Protein 3POA (pdb70)

Foldseek 3Di:
DWKKKAWPPPPRDIGTDDAAKAFEFCAPPGSHHDVQPQTHNRAKIWHDHPPWTKIAGPPGPVAKDWVRHGDGIDTDDQQIWIDTRNIIIGMHDDDD/DDDDDD

Sequence (102 aa):
TSVTLQLDDGSGRTYQLREGSNIIGRGQDAQFRLPDTGVSRRHLEIRWDGQVALLADLNSTNGTTVNNAPVQEWQLADGDVIRLGHSEIIVRMHPLTAPEKI

Secondary structure (DSSP, 8-state):
-EEEEEETTTT--EEEPPSEEEEEESSTT-SEE---TTS-SS-EEEEE-SS-EEEEE-S-SS-EEETTEEESEEE--TT-EEEETTEEEEEEEE--/------

InterPro domains:
  IPR000253 Forkhead-associated (FHA) domain [PF00498] (456-518)
  IPR000253 Forkhead-associated (FHA) domain [PS50006] (455-504)
  IPR000253 Forkhead-associated (FHA) domain [SM00240] (454-504)
  IPR008984 SMAD/FHA domain superfamily [SSF49879] (398-525)
  IPR022128 FhaA, N-terminal domain [PF12401] (9-121)
  IPR042287 FhaA, N-terminal domain superfamily [G3DSA:3.30.2320.60] (1-132)
  IPR050923 Cellular Process Regulator and RNA Processing Protein [PTHR23308] (434-521)

Solvent-accessible surface area: 5788 Å² total

Nearest PDB structures (foldseek):
  3poa-assembly1_A  TM=1.011E+00  e=3.220E-18  Mycobacterium tuberculosis
  3oun-assembly1_A  TM=1.007E+00  e=1.038E-15  Mycobacterium tuberculosis H37Rv
  2lc1-assembly1_A  TM=9.088E-01  e=1.151E-14  Mycobacterium tuberculosis H37Rv
  6i2p-assembly1_D  TM=9.452E-01  e=1.196E-09  Mycobacterium tuberculosis H37Rv
  8p5x-assembly1_G  TM=9.333E-01  e=6.621E-09  Corynebacterium glutamicum ATCC 13032

Radius of gyration: 12.41 Å; Cα contacts (8 Å, |Δi|>4): 262; chains: 2; bounding box: 26×29×32 Å

GO terms:
  GO:0005515 protein binding (F, IPI)

Structure (mmCIF, N/CA/C/O backbone):
data_3POA
#
_entry.id   3POA
#
_cell.length_a   57.016
_cell.length_b   74.425
_cell.length_c   63.016
_cell.angle_alpha   90.00
_cell.angle_beta   90.00
_cell.angle_gamma   90.00
#
_symmetry.space_group_name_H-M   'C 2 2 21'
#
loop_
_entity.id
_entity.type
_entity.pdbx_description
1 polymer 'Putative uncharacterized protein TB39.8'
2 polymer 'synthetic phosphopeptide'
3 non-polymer 'ZINC ION'
4 water water
#
loop_
_atom_site.group_PDB
_atom_site.id
_atom_site.type_symbol
_atom_site.label_atom_id
_atom_site.label_alt_id
_atom_site.label_comp_id
_atom_site.label_asym_id
_atom_site.label_entity_id
_atom_site.label_seq_id
_atom_site.pdbx_PDB_ins_code
_atom_site.Cartn_x
_atom_site.Cartn_y
_atom_site.Cartn_z
_atom_site.occupancy
_atom_site.B_iso_or_equiv
_atom_site.auth_seq_id
_atom_site.auth_comp_id
_atom_site.auth_asym_id
_atom_site.auth_atom_id
_atom_site.pdbx_PDB_model_num
ATOM 1 N N . THR A 1 4 ? 21.042 33.6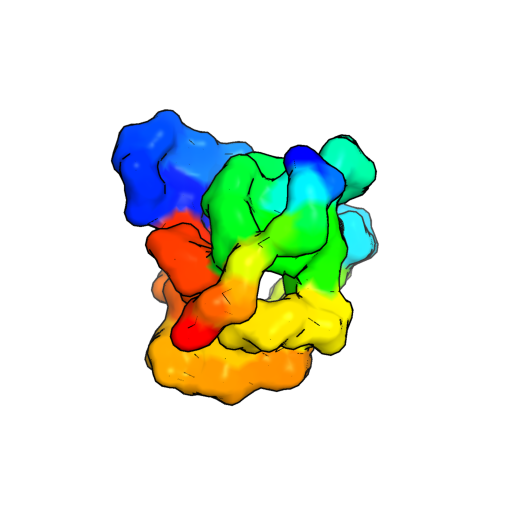79 19.762 1.00 29.06 4 THR A N 1
ATOM 2 C CA . THR A 1 4 ? 20.786 32.220 19.865 1.00 28.48 4 THR A CA 1
ATOM 3 C C . THR A 1 4 ? 19.385 32.020 20.429 1.00 28.12 4 THR A C 1
ATOM 4 O O . THR A 1 4 ? 18.970 32.731 21.346 1.00 28.41 4 THR A O 1
ATOM 8 N N . SER A 1 5 ? 18.642 31.067 19.884 1.00 27.39 5 SER A N 1
ATOM 9 C CA . SER A 1 5 ? 17.393 30.706 20.529 1.00 26.64 5 SER A CA 1
ATOM 10 C C . SER A 1 5 ? 17.468 29.295 21.098 1.00 24.86 5 SER A C 1
ATOM 11 O O . SER A 1 5 ? 18.108 28.413 20.511 1.00 24.50 5 SER A O 1
ATOM 14 N N . VAL A 1 6 ? 16.858 29.105 22.269 1.00 22.87 6 VAL A N 1
ATOM 15 C CA . VAL A 1 6 ? 16.834 27.797 22.922 1.00 20.96 6 VAL A CA 1
ATOM 16 C C . VAL A 1 6 ? 15.395 27.373 23.196 1.00 20.38 6 VAL A C 1
ATOM 17 O O . VAL A 1 6 ? 14.624 28.125 23.799 1.00 19.87 6 VAL A O 1
ATOM 21 N N . THR A 1 7 ? 15.050 26.181 22.714 1.00 18.75 7 THR A N 1
ATOM 22 C CA . THR A 1 7 ? 13.747 25.582 22.930 1.00 19.03 7 THR A CA 1
ATOM 23 C C . THR A 1 7 ? 13.933 24.191 23.552 1.00 17.55 7 THR A C 1
ATOM 24 O O . THR A 1 7 ? 14.840 23.441 23.166 1.00 17.60 7 THR A O 1
ATOM 28 N N . LEU A 1 8 ? 13.107 23.884 24.545 1.00 16.42 8 LEU A N 1
ATOM 29 C CA . LEU A 1 8 ? 13.024 22.555 25.124 1.00 15.88 8 LEU A CA 1
ATOM 30 C C . LEU A 1 8 ? 11.939 21.806 24.374 1.00 16.59 8 LEU A C 1
ATOM 31 O O . LEU A 1 8 ? 10.846 22.325 24.160 1.00 17.18 8 LEU A O 1
ATOM 36 N N . GLN A 1 9 ? 12.252 20.599 23.953 1.00 16.68 9 GLN A N 1
ATOM 37 C CA . GLN A 1 9 ? 11.301 19.797 23.220 1.00 18.39 9 GLN A CA 1
ATOM 38 C C . GLN A 1 9 ? 11.004 18.551 24.026 1.00 18.67 9 GLN A C 1
ATOM 39 O O . GLN A 1 9 ? 11.868 17.692 24.189 1.00 17.66 9 GLN A O 1
ATOM 45 N N . LEU A 1 10 ? 9.777 18.463 24.530 1.00 19.44 10 LEU A N 1
ATOM 46 C CA . LEU A 1 10 ? 9.339 17.297 25.276 1.00 21.16 10 LEU A CA 1
ATOM 47 C C . LEU A 1 10 ? 9.159 16.116 24.325 1.00 23.01 10 LEU A C 1
ATOM 48 O O . LEU A 1 10 ? 8.359 16.170 23.387 1.00 23.49 10 LEU A O 1
ATOM 53 N N . ASP A 1 11 ? 9.909 15.053 24.561 1.00 24.78 11 ASP A N 1
ATOM 54 C CA . ASP A 1 11 ? 9.957 13.955 23.608 1.00 27.67 11 ASP A CA 1
ATOM 55 C C . ASP A 1 11 ? 9.018 12.831 24.038 1.00 29.59 11 ASP A C 1
ATOM 56 O O . ASP A 1 11 ? 9.422 11.669 24.140 1.00 30.71 11 ASP A O 1
ATOM 61 N N . ASP A 1 12 ? 7.761 13.195 24.286 1.00 31.11 12 ASP A N 1
ATOM 62 C CA . ASP A 1 12 ? 6.743 12.259 24.778 1.00 32.95 12 ASP A CA 1
ATOM 63 C C . ASP A 1 12 ? 5.639 12.012 23.751 1.00 34.12 12 ASP A C 1
ATOM 64 O O . ASP A 1 12 ? 4.624 11.388 24.068 1.00 35.65 12 ASP A O 1
ATOM 69 N N . GLY A 1 13 ? 5.823 12.516 22.534 1.00 34.23 13 GLY A N 1
ATOM 70 C CA . GLY A 1 13 ? 4.787 12.435 21.508 1.00 34.94 13 GLY A CA 1
ATOM 71 C C . GLY A 1 13 ? 3.861 13.645 21.426 1.00 34.46 13 GLY A C 1
ATOM 72 O O . GLY A 1 13 ? 3.247 13.879 20.385 1.00 35.98 13 GLY A O 1
ATOM 73 N N . SER A 1 14 ? 3.765 14.412 22.513 1.00 32.81 14 SER A N 1
ATOM 74 C CA . SER A 1 14 ? 2.844 15.556 22.596 1.00 31.91 14 SER A CA 1
ATOM 75 C C . SER A 1 14 ? 3.184 16.728 21.671 1.00 30.69 14 SER A C 1
ATOM 76 O O . SER A 1 14 ? 2.316 17.533 21.353 1.00 31.45 14 SER A O 1
ATOM 79 N N . GLY A 1 15 ? 4.444 16.844 21.264 1.00 28.88 15 GLY A N 1
ATOM 80 C CA . GLY A 1 15 ? 4.881 18.004 20.483 1.00 26.67 15 GLY A CA 1
ATOM 81 C C . GLY A 1 15 ? 4.998 19.277 21.320 1.00 24.79 15 GLY A C 1
ATOM 82 O O . GLY A 1 15 ? 5.236 20.356 20.787 1.00 24.66 15 GLY A O 1
ATOM 83 N N . ARG A 1 16 ? 4.841 19.153 22.633 1.00 23.03 16 ARG A N 1
ATOM 84 C CA . ARG A 1 16 ? 4.973 20.297 23.539 1.00 21.72 16 ARG A CA 1
ATOM 85 C C . ARG A 1 16 ? 6.398 20.804 23.528 1.00 20.45 16 ARG A C 1
ATOM 86 O O . ARG A 1 16 ? 7.347 20.019 23.558 1.00 19.43 16 ARG A O 1
ATOM 94 N N . THR A 1 17 ? 6.533 22.122 23.464 1.00 20.31 17 THR A N 1
ATOM 95 C CA . THR A 1 17 ? 7.824 22.783 23.472 1.00 19.84 17 THR A CA 1
ATOM 96 C C . THR A 1 17 ? 7.769 23.976 24.415 1.00 19.60 17 THR A C 1
ATOM 97 O O . THR A 1 17 ? 6.679 24.491 24.728 1.00 19.46 17 THR A O 1
ATOM 101 N N . TYR A 1 18 ? 8.942 24.421 24.851 1.00 17.96 18 TYR A N 1
ATOM 102 C CA . TYR A 1 18 ? 9.060 25.616 25.673 1.00 18.15 18 TYR A CA 1
ATOM 103 C C . TYR A 1 18 ? 10.302 26.389 25.238 1.00 18.17 18 TYR A C 1
ATOM 104 O O . TYR A 1 18 ? 11.392 25.828 25.212 1.00 17.25 18 TYR A O 1
ATOM 113 N N . GLN A 1 19 ? 10.135 27.657 24.874 1.00 18.84 19 GLN A N 1
ATOM 114 C CA . GLN A 1 19 ? 11.290 28.498 24.551 1.00 20.13 19 GLN A CA 1
ATOM 115 C C . GLN A 1 19 ? 11.810 29.165 25.816 1.00 19.68 19 GLN A C 1
ATOM 116 O O . GLN A 1 19 ? 11.038 29.778 26.554 1.00 19.75 19 GLN A O 1
ATOM 122 N N . LEU A 1 20 ? 13.112 29.050 26.058 1.00 19.09 20 LEU A N 1
ATOM 123 C CA . LEU A 1 20 ? 13.725 29.633 27.259 1.00 19.44 20 LEU A CA 1
ATOM 124 C C . LEU A 1 20 ? 13.670 31.154 27.245 1.00 20.20 20 LEU A C 1
ATOM 125 O O . LEU A 1 20 ? 13.878 31.776 26.205 1.00 20.15 20 LEU A O 1
ATOM 130 N N . ARG A 1 21 ? 13.384 31.730 28.409 1.00 20.57 21 ARG A N 1
ATOM 131 C CA . ARG A 1 21 ? 13.501 33.166 28.642 1.00 21.80 21 ARG A CA 1
ATOM 132 C C . ARG A 1 21 ? 14.856 33.407 29.258 1.00 21.01 21 ARG A C 1
ATOM 133 O O . ARG A 1 21 ? 15.419 32.501 29.881 1.00 19.63 21 ARG A O 1
ATOM 141 N N . GLU A 1 22 ? 15.378 34.624 29.114 1.00 21.39 22 GLU A N 1
ATOM 142 C CA . GLU A 1 22 ? 16.601 34.979 29.826 1.00 22.25 22 GLU A CA 1
ATOM 143 C C . GLU A 1 22 ? 16.322 35.028 31.325 1.00 22.19 22 GLU A C 1
ATOM 144 O O . GLU A 1 22 ? 15.206 35.327 31.751 1.00 22.42 22 GLU A O 1
ATOM 150 N N . GLY A 1 23 ? 17.328 34.670 32.113 1.00 22.03 23 GLY A N 1
ATOM 151 C CA . GLY A 1 23 ? 17.137 34.443 33.539 1.00 21.93 23 GLY A CA 1
ATOM 152 C C . GLY A 1 23 ? 16.752 33.001 33.837 1.00 21.08 23 GLY A C 1
ATOM 153 O O . GLY A 1 23 ? 17.160 32.067 33.126 1.00 19.72 23 GLY A O 1
ATOM 154 N N . SER A 1 24 ? 15.946 32.838 34.883 1.00 20.79 24 SER A N 1
ATOM 155 C CA . SER A 1 24 ? 15.591 31.536 35.439 1.00 19.88 24 SER A CA 1
ATOM 156 C C . SER A 1 24 ? 14.428 30.875 34.716 1.00 18.89 24 SER A C 1
ATOM 157 O O . SER A 1 24 ? 13.381 31.486 34.517 1.00 19.05 24 SER A O 1
ATOM 160 N N . ASN A 1 25 ? 14.599 29.609 34.355 1.00 17.08 25 ASN A N 1
ATOM 161 C CA . ASN A 1 25 ? 13.501 28.833 33.793 1.00 16.50 25 ASN A CA 1
ATOM 162 C C . ASN A 1 25 ? 13.302 27.591 34.657 1.00 15.77 25 ASN A C 1
ATOM 163 O O . ASN A 1 25 ? 14.179 26.738 34.718 1.00 15.57 25 ASN A O 1
ATOM 168 N N . ILE A 1 26 ? 12.173 27.503 35.348 1.00 15.33 26 ILE A N 1
ATOM 169 C CA . ILE A 1 26 ? 11.915 26.348 36.212 1.00 14.97 26 ILE A CA 1
ATOM 170 C C . ILE A 1 26 ? 11.112 25.268 35.470 1.00 14.05 26 ILE A C 1
ATOM 171 O O . ILE A 1 26 ? 10.046 25.533 34.917 1.00 14.16 26 ILE A O 1
ATOM 176 N N . ILE A 1 27 ? 11.626 24.046 35.470 1.00 13.57 27 ILE A N 1
ATOM 177 C CA . ILE A 1 27 ? 10.923 22.916 34.855 1.00 13.39 27 ILE A CA 1
ATOM 178 C C . ILE A 1 27 ? 10.543 22.001 36.009 1.00 13.50 27 ILE A C 1
ATOM 179 O O . ILE A 1 27 ? 11.369 21.737 36.907 1.00 13.76 27 ILE A O 1
ATOM 184 N N . GLY A 1 28 ? 9.303 21.529 36.002 1.00 13.78 28 GLY A N 1
ATOM 185 C CA . GLY A 1 28 ? 8.799 20.699 37.095 1.00 14.41 28 GLY A CA 1
ATOM 186 C C . GLY A 1 28 ? 7.314 20.445 36.987 1.00 15.53 28 GLY A C 1
ATOM 187 O O . GLY A 1 28 ? 6.657 20.886 36.027 1.00 15.78 28 GLY A O 1
ATOM 188 N N . ARG A 1 29 ? 6.778 19.747 37.981 1.00 16.03 29 ARG A N 1
ATOM 189 C CA . ARG A 1 29 ? 5.364 19.348 37.991 1.00 16.95 29 ARG A CA 1
ATOM 190 C C . ARG A 1 29 ? 4.505 20.425 38.660 1.00 17.73 29 ARG A C 1
ATOM 191 O O . ARG A 1 29 ? 3.300 20.475 38.453 1.00 17.51 29 ARG A O 1
ATOM 199 N N . GLY A 1 30 ? 5.146 21.311 39.421 1.00 18.44 30 GLY A N 1
ATOM 200 C CA . GLY A 1 30 ? 4.448 22.382 40.146 1.00 20.51 30 GLY A CA 1
ATOM 201 C C . GLY A 1 30 ? 3.781 23.420 39.250 1.00 21.76 30 GLY A C 1
ATOM 202 O O . GLY A 1 30 ? 4.226 23.662 38.137 1.00 20.51 30 GLY A O 1
ATOM 203 N N . GLN A 1 31 ? 2.709 24.030 39.753 1.00 23.74 31 GLN A N 1
ATOM 204 C CA . GLN A 1 31 ? 1.948 25.057 39.021 1.00 25.87 31 GLN A CA 1
ATOM 205 C C . GLN A 1 31 ? 2.771 26.299 38.663 1.00 26.04 31 GLN A C 1
ATOM 206 O O . GLN A 1 31 ? 2.488 26.971 37.669 1.00 26.41 31 GLN A O 1
ATOM 212 N N . ASP A 1 32 ? 3.784 26.591 39.474 1.00 26.26 32 ASP A N 1
ATOM 213 C CA . ASP A 1 32 ? 4.621 27.773 39.281 1.00 27.20 32 ASP A CA 1
ATOM 214 C C . ASP A 1 32 ? 5.751 27.556 38.258 1.00 25.56 32 ASP A C 1
ATOM 215 O O . ASP A 1 32 ? 6.415 28.515 37.863 1.00 26.25 32 ASP A O 1
ATOM 220 N N . ALA A 1 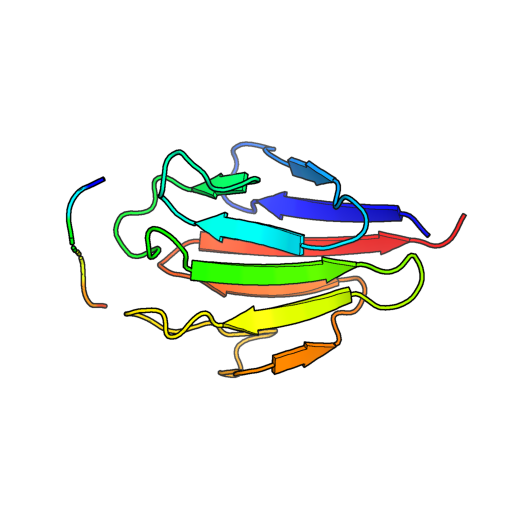33 ? 5.967 26.312 37.827 1.00 23.95 33 ALA A N 1
ATOM 221 C CA . ALA A 1 33 ? 7.010 26.015 36.829 1.00 21.43 33 ALA A CA 1
ATOM 222 C C . ALA A 1 33 ? 6.720 26.726 35.501 1.00 20.67 33 ALA A C 1
ATOM 223 O O . ALA A 1 33 ? 5.565 26.886 35.125 1.00 20.44 33 ALA A O 1
ATOM 225 N N . GLN A 1 34 ? 7.770 27.153 34.803 1.00 19.53 34 GLN A N 1
ATOM 226 C CA . GLN A 1 34 ? 7.622 27.739 33.464 1.00 19.45 34 GLN A CA 1
ATOM 227 C C . GLN A 1 34 ? 7.248 26.671 32.437 1.00 18.71 34 GLN A C 1
ATOM 228 O O . GLN A 1 34 ? 6.598 26.960 31.433 1.00 19.20 34 GLN A O 1
ATOM 234 N N . PHE A 1 35 ? 7.682 25.442 32.677 1.00 17.88 35 PHE A N 1
ATOM 235 C CA . PHE A 1 35 ? 7.365 24.330 31.780 1.00 17.33 35 PHE A CA 1
ATOM 236 C C . PHE A 1 35 ? 6.912 23.205 32.684 1.00 17.44 35 PHE A C 1
ATOM 237 O O . PHE A 1 35 ? 7.704 22.660 33.468 1.00 15.76 35 PHE A O 1
ATOM 245 N N . ARG A 1 36 ? 5.624 22.881 32.596 1.00 17.82 36 ARG A N 1
ATOM 246 C CA . ARG A 1 36 ? 5.017 21.943 33.514 1.00 18.65 36 ARG A CA 1
ATOM 247 C C . ARG A 1 36 ? 4.916 20.552 32.908 1.00 18.52 36 ARG A C 1
ATOM 248 O O . ARG A 1 36 ? 4.368 20.378 31.817 1.00 18.09 36 ARG A O 1
ATOM 256 N N . LEU A 1 37 ? 5.476 19.578 33.625 1.00 17.98 37 LEU A N 1
ATOM 257 C CA . LEU A 1 37 ? 5.373 18.173 33.267 1.00 18.36 37 LEU A CA 1
ATOM 258 C C . LEU A 1 37 ? 4.531 17.461 34.330 1.00 18.94 37 LEU A C 1
ATOM 259 O O . LEU A 1 37 ? 4.901 17.498 35.499 1.00 19.34 37 LEU A O 1
ATOM 264 N N . PRO A 1 38 ? 3.418 16.803 33.935 1.00 19.03 38 PRO A N 1
ATOM 265 C CA . PRO A 1 38 ? 2.598 16.067 34.912 1.00 19.78 38 PRO A CA 1
ATOM 266 C C . PRO A 1 38 ? 3.190 14.731 35.389 1.00 19.66 38 PRO A C 1
ATOM 267 O O . PRO A 1 38 ? 2.696 14.147 36.350 1.00 20.76 38 PRO A O 1
ATOM 271 N N . ASP A 1 39 ? 4.240 14.257 34.732 1.00 18.63 39 ASP A N 1
ATOM 272 C CA . ASP A 1 39 ? 4.973 13.069 35.155 1.00 18.29 39 ASP A CA 1
ATOM 273 C C . ASP A 1 39 ? 5.133 13.019 36.688 1.00 17.98 39 ASP A C 1
ATOM 274 O O . ASP A 1 39 ? 5.802 13.872 37.278 1.00 17.09 39 ASP A O 1
ATOM 279 N N . THR A 1 40 ? 4.528 12.014 37.323 1.00 18.30 40 THR A N 1
ATOM 280 C CA . THR A 1 40 ? 4.502 11.939 38.791 1.00 18.54 40 THR A CA 1
ATOM 281 C C . THR A 1 40 ? 5.867 11.615 39.438 1.00 18.32 40 THR A C 1
ATOM 282 O O . THR A 1 40 ? 6.018 11.701 40.659 1.00 18.33 40 THR A O 1
ATOM 286 N N . GLY A 1 41 ? 6.863 11.276 38.617 1.00 17.87 41 GLY A N 1
ATOM 287 C CA . GLY A 1 41 ? 8.245 11.168 39.095 1.00 17.27 41 GLY A CA 1
ATOM 288 C C . GLY A 1 41 ? 9.063 12.452 38.951 1.00 16.33 41 GLY A C 1
ATOM 289 O O . GLY A 1 41 ? 10.218 12.510 39.370 1.00 16.60 41 GLY A O 1
ATOM 290 N N . VAL A 1 42 ? 8.468 13.478 38.349 1.00 16.06 42 VAL A N 1
ATOM 291 C CA . VAL A 1 42 ? 9.097 14.804 38.253 1.00 15.04 42 VAL A CA 1
ATOM 292 C C . VAL A 1 42 ? 8.771 15.620 39.506 1.00 15.28 42 VAL A C 1
ATOM 293 O O . VAL A 1 42 ? 7.611 15.710 39.925 1.00 15.57 42 VAL A O 1
ATOM 297 N N . SER A 1 43 ? 9.796 16.202 40.118 1.00 15.08 43 SER A N 1
ATOM 298 C CA . SER A 1 43 ? 9.584 17.037 41.295 1.00 15.25 43 SER A CA 1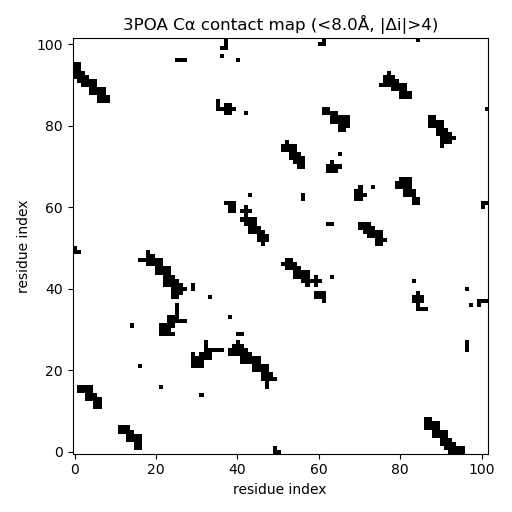
ATOM 299 C C . SER A 1 43 ? 8.836 18.294 40.907 1.00 14.95 43 SER A C 1
ATOM 300 O O . SER A 1 43 ? 8.893 18.733 39.768 1.00 14.38 43 SER A O 1
ATOM 303 N N . ARG A 1 44 ? 8.138 18.875 41.868 1.00 16.27 44 ARG A N 1
ATOM 304 C CA . ARG A 1 44 ? 7.389 20.095 41.632 1.00 16.98 44 ARG A CA 1
ATOM 305 C C . ARG A 1 44 ? 8.267 21.252 41.157 1.00 16.64 44 ARG A C 1
ATOM 306 O O . ARG A 1 44 ? 7.865 21.988 40.263 1.00 16.05 44 ARG A O 1
ATOM 314 N N . ARG A 1 45 ? 9.449 21.394 41.761 1.00 16.48 45 ARG A N 1
ATOM 315 C CA . ARG A 1 45 ? 10.546 22.216 41.245 1.00 16.86 45 ARG A CA 1
ATOM 316 C C . ARG A 1 45 ? 11.694 21.252 40.990 1.00 15.85 45 ARG A C 1
ATOM 317 O O . ARG A 1 45 ? 12.391 20.857 41.937 1.00 16.58 45 ARG A O 1
ATOM 325 N N . HIS A 1 46 ? 11.874 20.833 39.739 1.00 14.47 46 HIS A N 1
ATOM 326 C CA . HIS A 1 46 ? 12.801 19.737 39.444 1.00 13.70 46 HIS A CA 1
ATOM 327 C C . HIS A 1 46 ? 14.170 20.229 39.003 1.00 13.93 46 HIS A C 1
ATOM 328 O O . HIS A 1 46 ? 15.203 19.828 39.559 1.00 13.95 46 HIS A O 1
ATOM 335 N N . LEU A 1 47 ? 14.184 21.092 37.997 1.00 13.64 47 LEU A N 1
ATOM 336 C CA . LEU A 1 47 ? 15.430 21.683 37.565 1.00 14.47 47 LEU A CA 1
ATOM 337 C C . LEU A 1 47 ? 15.228 23.128 37.148 1.00 14.97 47 LEU A C 1
ATOM 338 O O . LEU A 1 47 ? 14.101 23.575 36.841 1.00 14.66 47 LEU A O 1
ATOM 343 N N . GLU A 1 48 ? 16.335 23.855 37.141 1.00 14.98 48 GLU A N 1
ATOM 344 C CA . GLU A 1 48 ? 16.339 25.206 36.635 1.00 16.25 48 GLU A CA 1
ATOM 345 C C . GLU A 1 48 ? 17.315 25.266 35.473 1.00 16.21 48 GLU A C 1
ATOM 346 O O . GLU A 1 48 ? 18.380 24.641 35.514 1.00 16.06 48 GLU A O 1
ATOM 352 N N . ILE A 1 49 ? 16.940 25.986 34.423 1.00 16.14 49 ILE A N 1
ATOM 353 C CA . ILE A 1 49 ? 17.919 26.358 33.408 1.00 16.43 49 ILE A CA 1
ATOM 354 C C . ILE A 1 49 ? 18.043 27.877 33.369 1.00 17.68 49 ILE A C 1
ATOM 355 O O . ILE A 1 49 ? 17.063 28.579 33.113 1.00 17.37 49 ILE A O 1
ATOM 360 N N . ARG A 1 50 ? 19.243 28.380 33.643 1.00 18.86 50 ARG A N 1
ATOM 361 C CA . ARG A 1 50 ? 19.511 29.807 33.489 1.00 20.65 50 ARG A CA 1
ATOM 362 C C . ARG A 1 50 ? 20.036 30.112 32.093 1.00 20.94 50 ARG A C 1
ATOM 363 O O . ARG A 1 50 ? 20.985 29.476 31.619 1.00 21.18 50 ARG A O 1
ATOM 371 N N . TRP A 1 51 ? 19.408 31.085 31.441 1.00 21.07 51 TRP A N 1
ATOM 372 C CA . TRP A 1 51 ? 19.761 31.468 30.081 1.00 21.54 51 TRP A CA 1
ATOM 373 C C . TRP A 1 51 ? 20.166 32.931 30.074 1.00 23.02 51 TRP A C 1
ATOM 374 O O . TRP A 1 51 ? 19.427 33.782 30.568 1.00 23.45 51 TRP A O 1
ATOM 385 N N . ASP A 1 52 ? 21.353 33.228 29.547 1.00 24.33 52 ASP A N 1
ATOM 386 C CA . ASP A 1 52 ? 21.817 34.617 29.485 1.00 25.80 52 ASP A CA 1
ATOM 387 C C . ASP A 1 52 ? 22.021 35.118 28.054 1.00 26.48 52 ASP A C 1
ATOM 388 O O . ASP A 1 52 ? 22.665 36.144 27.830 1.00 27.03 52 ASP A O 1
ATOM 393 N N . GLY A 1 53 ? 21.465 34.390 27.092 1.00 26.13 53 GLY A N 1
ATOM 394 C CA . GLY A 1 53 ? 21.627 34.742 25.692 1.00 27.02 53 GLY A CA 1
ATOM 395 C C . GLY A 1 53 ? 22.774 34.018 25.014 1.00 27.15 53 GLY A C 1
ATOM 396 O O . GLY A 1 53 ? 22.844 33.992 23.794 1.00 27.12 53 GLY A O 1
ATOM 397 N N . GLN A 1 54 ? 23.673 33.431 25.804 1.00 27.82 54 GLN A N 1
ATOM 398 C CA . GLN A 1 54 ? 24.824 32.711 25.254 1.00 28.44 54 GLN A CA 1
ATOM 399 C C . GLN A 1 54 ? 24.983 31.315 25.837 1.00 27.20 54 GLN A C 1
ATOM 400 O O . GLN A 1 54 ? 25.317 30.371 25.127 1.00 27.13 54 GLN A O 1
ATOM 406 N N . VAL A 1 55 ? 24.772 31.199 27.139 1.00 26.00 55 VAL A N 1
ATOM 407 C CA . VAL A 1 55 ? 25.022 29.954 27.830 1.00 24.77 55 VAL A CA 1
ATOM 408 C C . VAL A 1 55 ? 23.759 29.529 28.563 1.00 23.27 55 VAL A C 1
ATOM 409 O O . VAL A 1 55 ? 23.126 30.346 29.239 1.00 23.11 55 VAL A O 1
ATOM 413 N N . ALA A 1 56 ? 23.383 28.261 28.390 1.00 21.70 56 ALA A N 1
ATOM 414 C CA . ALA A 1 56 ? 22.278 27.665 29.132 1.00 20.66 56 ALA A CA 1
ATOM 415 C C . ALA A 1 56 ? 22.835 26.705 30.178 1.00 20.40 56 ALA A C 1
ATOM 416 O O . ALA A 1 56 ? 23.452 25.673 29.857 1.00 19.83 56 ALA A O 1
ATOM 418 N N . LEU A 1 57 ? 22.645 27.091 31.436 1.00 19.65 57 LEU A N 1
ATOM 419 C CA . LEU A 1 57 ? 23.217 26.378 32.565 1.00 19.30 57 LEU A CA 1
ATOM 420 C C . LEU A 1 57 ? 22.091 25.693 33.309 1.00 18.22 57 LEU A C 1
ATOM 421 O O . LEU A 1 57 ? 21.235 26.362 33.903 1.00 17.11 57 LEU A O 1
ATOM 426 N N . LEU A 1 58 ? 22.076 24.365 33.242 1.00 16.81 58 LEU A N 1
ATOM 427 C CA . LEU A 1 58 ? 21.081 23.573 33.955 1.00 16.05 58 LEU A CA 1
ATOM 428 C C . LEU A 1 58 ? 21.533 23.317 35.396 1.00 16.21 58 LEU A C 1
ATOM 429 O O . LEU A 1 58 ? 22.710 23.052 35.644 1.00 17.01 58 LEU A O 1
ATOM 434 N N . ALA A 1 59 ? 20.600 23.383 36.349 1.00 15.52 59 ALA A N 1
ATOM 435 C CA . ALA A 1 59 ? 20.882 22.941 37.709 1.00 15.96 59 ALA A CA 1
ATOM 436 C C . ALA A 1 59 ? 19.741 22.078 38.228 1.00 15.71 59 ALA A C 1
ATOM 437 O O . ALA A 1 59 ? 18.590 22.493 38.176 1.00 15.26 59 ALA A O 1
ATOM 439 N N . ASP A 1 60 ? 20.065 20.874 38.706 1.00 16.16 60 ASP A N 1
ATOM 440 C CA . ASP A 1 60 ? 19.092 20.037 39.413 1.00 16.51 60 ASP A CA 1
ATOM 441 C C . ASP A 1 60 ? 18.741 20.735 40.723 1.00 17.03 60 ASP A C 1
ATOM 442 O O . ASP A 1 60 ? 19.634 21.228 41.411 1.00 17.51 60 ASP A O 1
ATOM 447 N N . LEU A 1 61 ? 17.457 20.779 41.073 1.00 17.01 61 LEU A N 1
ATOM 448 C CA . LEU A 1 61 ? 17.033 21.529 42.255 1.00 18.02 61 LEU A CA 1
ATOM 449 C C . LEU A 1 61 ? 16.805 20.622 43.470 1.00 19.06 61 LEU A C 1
ATOM 450 O O . LEU A 1 61 ? 15.742 20.636 44.085 1.00 18.64 61 LEU A O 1
ATOM 455 N N . ASN A 1 62 ? 17.818 19.818 43.795 1.00 19.97 62 ASN A N 1
ATOM 456 C CA . ASN A 1 62 ? 17.709 18.840 44.862 1.00 21.57 62 ASN A CA 1
ATOM 457 C C . ASN A 1 62 ? 16.478 17.955 44.652 1.00 20.46 62 ASN A C 1
ATOM 458 O O . ASN A 1 62 ? 15.716 17.686 45.578 1.00 20.58 62 ASN A O 1
ATOM 463 N N . SER A 1 63 ? 16.288 17.527 43.407 1.00 19.22 63 SER A N 1
ATOM 464 C CA . SER A 1 63 ? 15.107 16.782 43.016 1.00 18.36 63 SER A CA 1
ATOM 465 C C . SER A 1 63 ? 15.089 15.397 43.644 1.00 18.19 63 SER A C 1
ATOM 466 O O . SER A 1 63 ? 16.128 14.816 43.925 1.00 18.38 63 SER A O 1
ATOM 469 N N . THR A 1 64 ? 13.895 14.879 43.853 1.00 18.03 64 THR A N 1
ATOM 470 C CA . THR A 1 64 ? 13.722 13.552 44.420 1.00 19.06 64 THR A CA 1
ATOM 471 C C . THR A 1 64 ? 14.393 12.449 43.5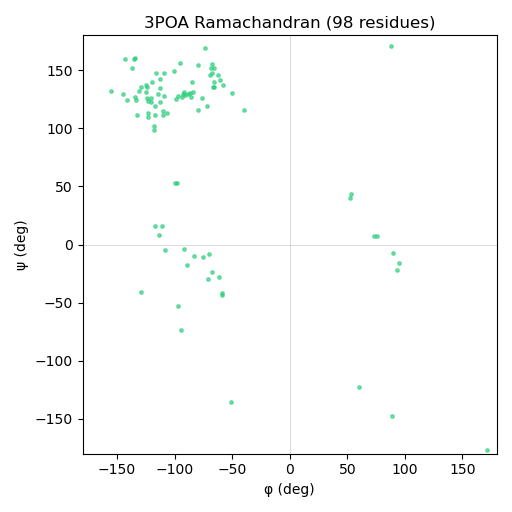73 1.00 19.14 64 THR A C 1
ATOM 472 O O . THR A 1 64 ? 15.048 11.567 44.120 1.00 19.78 64 THR A O 1
ATOM 476 N N . ASN A 1 65 ? 14.240 12.505 42.250 1.00 18.60 65 ASN A N 1
ATOM 477 C CA . ASN A 1 65 ? 14.710 11.395 41.396 1.00 18.70 65 ASN A CA 1
ATOM 478 C C . ASN A 1 65 ? 15.941 11.700 40.551 1.00 18.25 65 ASN A C 1
ATOM 479 O O . ASN A 1 65 ? 16.457 10.829 39.858 1.00 18.54 65 ASN A O 1
ATOM 484 N N . GLY A 1 66 ? 16.395 12.944 40.609 1.00 18.04 66 GLY A N 1
ATOM 485 C CA . GLY A 1 66 ? 17.635 13.342 39.960 1.00 17.59 66 GLY A CA 1
ATOM 486 C C . GLY A 1 66 ? 17.417 13.767 38.525 1.00 17.15 66 GLY A C 1
ATOM 487 O O . GLY A 1 66 ? 16.327 13.594 37.972 1.00 16.50 66 GLY A O 1
ATOM 488 N N . THR A 1 67 ? 18.467 14.321 37.930 1.00 16.93 67 THR A N 1
ATOM 489 C CA . THR A 1 67 ? 18.462 14.721 36.525 1.00 16.78 67 THR A CA 1
ATOM 490 C C . THR A 1 67 ? 19.687 14.124 35.852 1.00 17.52 67 THR A C 1
ATOM 491 O O . THR A 1 67 ? 20.791 14.146 36.421 1.00 17.81 67 THR A O 1
ATOM 495 N N . THR A 1 68 ? 19.489 13.566 34.658 1.00 18.11 68 THR A N 1
ATOM 496 C CA . THR A 1 68 ? 20.597 13.138 33.816 1.00 18.19 68 THR A CA 1
ATOM 497 C C . THR A 1 68 ? 20.629 13.946 32.512 1.00 17.91 68 THR A C 1
ATOM 498 O O . THR A 1 68 ? 19.585 14.358 31.992 1.00 17.19 68 THR A O 1
ATOM 502 N N . VAL A 1 69 ? 21.832 14.171 31.999 1.00 18.10 69 VAL A N 1
ATOM 503 C CA . VAL A 1 69 ? 22.027 14.746 30.668 1.00 18.09 69 VAL A CA 1
ATOM 504 C C . VAL A 1 69 ? 22.820 13.739 29.841 1.00 19.25 69 VAL A C 1
ATOM 505 O O . VAL A 1 69 ? 23.919 13.334 30.229 1.00 19.73 69 VAL A O 1
ATOM 509 N N . ASN A 1 70 ? 22.249 13.321 28.714 1.00 20.05 70 ASN A N 1
ATOM 510 C CA . ASN A 1 70 ? 22.848 12.284 27.873 1.00 21.93 70 ASN A CA 1
ATOM 511 C C . ASN A 1 70 ? 23.186 11.025 28.683 1.00 23.49 70 ASN A C 1
ATOM 512 O O . ASN A 1 70 ? 24.239 10.393 28.498 1.00 24.26 70 ASN A O 1
ATOM 517 N N . ASN A 1 71 ? 22.263 10.702 29.590 1.00 24.20 71 ASN A N 1
ATOM 518 C CA . ASN A 1 71 ? 22.291 9.515 30.436 1.00 25.83 71 ASN A CA 1
ATOM 519 C C . ASN A 1 71 ? 23.266 9.544 31.622 1.00 26.16 71 ASN A C 1
ATOM 520 O O . ASN A 1 71 ? 23.428 8.550 32.332 1.00 26.90 71 ASN A O 1
ATOM 525 N N . ALA A 1 72 ? 23.887 10.697 31.851 1.00 25.50 72 ALA A N 1
ATOM 526 C CA . ALA A 1 72 ? 24.812 10.851 32.965 1.00 25.98 72 ALA A CA 1
ATOM 527 C C . ALA A 1 72 ? 24.199 11.751 34.028 1.00 25.34 72 ALA A C 1
ATOM 528 O O . ALA A 1 72 ? 23.760 12.860 33.711 1.00 24.53 72 ALA A O 1
ATOM 530 N N . PRO A 1 73 ? 24.174 11.282 35.293 1.00 25.87 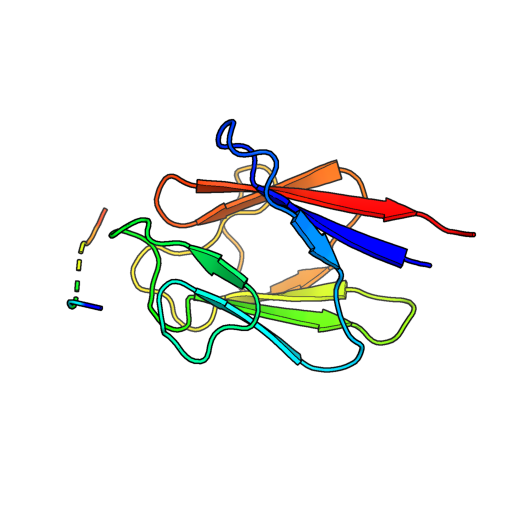73 PRO A N 1
ATOM 531 C CA . PRO A 1 73 ? 23.652 12.102 36.389 1.00 25.12 73 PRO A CA 1
ATOM 532 C C . PRO A 1 73 ? 24.430 13.413 36.489 1.00 24.54 73 PRO A C 1
ATOM 533 O O . PRO A 1 73 ? 25.645 13.424 36.322 1.00 24.98 73 PRO A O 1
ATOM 537 N N . VAL A 1 74 ? 23.721 14.519 36.698 1.00 23.58 74 VAL A N 1
ATOM 538 C CA . VAL A 1 74 ? 24.363 15.832 36.810 1.00 22.65 74 VAL A CA 1
ATOM 539 C C . VAL A 1 74 ? 23.758 16.637 37.950 1.00 22.61 74 VAL A C 1
ATOM 540 O O . VAL A 1 74 ? 22.582 16.455 38.300 1.00 21.74 74 VAL A O 1
ATOM 544 N N . GLN A 1 75 ? 24.574 17.522 38.513 1.00 22.77 75 GLN A N 1
ATOM 545 C CA . GLN A 1 75 ? 24.108 18.576 39.396 1.00 23.54 75 GLN A CA 1
ATOM 546 C C . GLN A 1 75 ? 23.910 19.832 38.541 1.00 22.90 75 GLN A C 1
ATOM 547 O O . GLN A 1 75 ? 22.780 20.202 38.249 1.00 22.56 75 GLN A O 1
ATOM 553 N N . GLU A 1 76 ? 25.008 20.466 38.134 1.00 22.91 76 GLU A N 1
ATOM 554 C CA . GLU A 1 76 ? 24.957 21.553 37.162 1.00 22.64 76 GLU A CA 1
ATOM 555 C C . GLU A 1 76 ? 25.547 21.099 35.827 1.00 21.78 76 GLU A C 1
ATOM 556 O O . GLU A 1 76 ? 26.459 20.265 35.789 1.00 22.24 76 GLU A O 1
ATOM 562 N N . TRP A 1 77 ? 25.022 21.630 34.728 1.00 20.21 77 TRP A N 1
ATOM 563 C CA . TRP A 1 77 ? 25.547 21.263 33.415 1.00 19.11 77 TRP A CA 1
ATOM 564 C C . TRP A 1 77 ? 25.289 22.334 32.361 1.00 18.24 77 TRP A C 1
ATOM 565 O O . TRP A 1 77 ? 24.168 22.829 32.230 1.00 17.45 77 TRP A O 1
ATOM 576 N N . GLN A 1 78 ? 26.335 22.674 31.613 1.00 17.54 78 GLN A N 1
ATOM 577 C CA . GLN A 1 78 ? 26.217 23.603 30.503 1.00 16.89 78 GLN A CA 1
ATOM 578 C C . GLN A 1 78 ? 25.643 22.848 29.307 1.00 16.11 78 GLN A C 1
ATOM 579 O O . GLN A 1 78 ? 26.262 21.908 28.797 1.00 15.97 78 GLN A O 1
ATOM 585 N N . LEU A 1 79 ? 24.448 23.247 28.881 1.00 14.96 79 LEU A N 1
ATOM 586 C CA . LEU A 1 79 ? 23.727 22.530 27.824 1.00 14.23 79 LEU A CA 1
ATOM 587 C C . LEU A 1 79 ? 24.235 22.874 26.415 1.00 14.11 79 LEU A C 1
ATOM 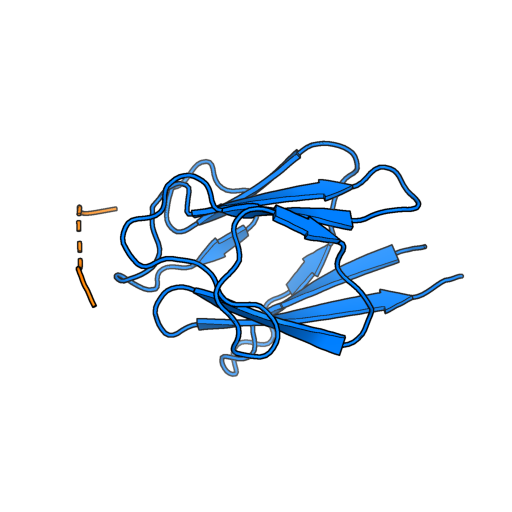588 O O . LEU A 1 79 ? 24.779 23.953 26.187 1.00 14.61 79 LEU A O 1
ATOM 593 N N . ALA A 1 80 ? 24.047 21.941 25.488 1.00 14.25 80 ALA A N 1
ATOM 594 C CA . ALA A 1 80 ? 24.400 22.125 24.080 1.00 14.11 80 ALA A CA 1
ATOM 595 C C . ALA A 1 80 ? 23.258 21.626 23.218 1.00 14.09 80 ALA A C 1
ATOM 596 O O . ALA A 1 80 ? 22.436 20.820 23.665 1.00 13.82 80 ALA A O 1
ATOM 598 N N . ASP A 1 81 ? 23.217 22.073 21.970 1.00 14.28 81 ASP A N 1
ATOM 599 C CA . ASP A 1 81 ? 22.238 21.570 21.013 1.00 14.80 81 ASP A CA 1
ATOM 600 C C . ASP A 1 81 ? 22.213 20.034 20.988 1.00 16.01 81 ASP A C 1
ATOM 601 O O . ASP A 1 81 ? 23.267 19.381 20.868 1.00 15.70 81 ASP A O 1
ATOM 606 N N . GLY A 1 82 ? 21.010 19.467 21.097 1.00 15.51 82 GLY A N 1
ATOM 607 C CA . GLY A 1 82 ? 20.831 18.025 20.993 1.00 16.18 82 GLY A CA 1
ATOM 608 C C . GLY A 1 82 ? 20.928 17.247 22.295 1.00 16.38 82 GLY A C 1
ATOM 609 O O . GLY A 1 82 ? 20.674 16.038 22.307 1.00 16.34 82 GLY A O 1
ATOM 610 N N . ASP A 1 83 ? 21.305 17.921 23.386 1.00 16.42 83 ASP A N 1
ATOM 611 C CA . ASP A 1 83 ? 21.415 17.271 24.695 1.00 16.47 83 ASP A CA 1
ATOM 612 C C . ASP A 1 83 ? 20.049 16.719 25.080 1.00 16.24 83 ASP A C 1
ATOM 613 O O . ASP A 1 83 ? 19.023 17.352 24.821 1.00 15.88 83 ASP A O 1
ATOM 618 N N . VAL A 1 84 ? 20.051 15.542 25.693 1.00 15.92 84 VAL A N 1
ATOM 619 C CA . VAL A 1 84 ? 18.831 14.887 26.156 1.00 16.01 84 VAL A CA 1
ATOM 620 C C . VAL A 1 84 ? 18.782 14.908 27.685 1.00 15.46 84 VAL A C 1
ATOM 621 O O . VAL A 1 84 ? 19.615 14.289 28.364 1.00 15.67 84 VAL A O 1
ATOM 625 N N . ILE A 1 85 ? 17.797 15.621 28.217 1.00 14.87 85 ILE A N 1
ATOM 626 C CA . ILE A 1 85 ? 17.610 15.730 29.656 1.00 15.01 85 ILE A CA 1
ATOM 627 C C . ILE A 1 85 ? 16.550 14.716 30.069 1.00 15.75 85 ILE A C 1
ATOM 628 O O . ILE A 1 85 ? 15.456 14.682 29.496 1.00 15.55 85 ILE A O 1
ATOM 633 N N . ARG A 1 86 ? 16.871 13.892 31.056 1.00 16.09 86 ARG A N 1
ATOM 634 C CA . ARG A 1 86 ? 15.886 12.952 31.577 1.00 17.46 86 ARG A CA 1
ATOM 635 C C . ARG A 1 86 ? 15.534 13.294 33.007 1.00 16.63 86 ARG A C 1
ATOM 636 O O . ARG A 1 86 ? 16.417 13.531 33.836 1.00 16.91 86 ARG A O 1
ATOM 644 N N . LEU A 1 87 ? 14.231 13.385 33.261 1.00 16.76 87 LEU A N 1
ATOM 645 C CA . LEU A 1 87 ? 13.684 13.699 34.590 1.00 16.70 87 LEU A CA 1
ATOM 646 C C . LEU A 1 87 ? 12.379 12.915 34.767 1.00 16.78 87 LEU A C 1
ATOM 647 O O . LEU A 1 87 ? 11.511 12.948 33.892 1.00 15.78 87 LEU A O 1
ATOM 652 N N . GLY A 1 88 ? 12.255 12.201 35.883 1.00 17.15 88 GLY A N 1
ATOM 653 C CA . GLY A 1 88 ? 11.169 11.243 36.054 1.00 18.55 88 GLY A CA 1
ATOM 654 C C . GLY A 1 88 ? 11.262 10.189 34.960 1.00 18.98 88 GLY A C 1
ATOM 655 O O . GLY A 1 88 ? 12.306 9.543 34.798 1.00 18.96 88 GLY A O 1
ATOM 656 N N . HIS A 1 89 ? 10.191 10.041 34.185 1.00 19.82 89 HIS A N 1
ATOM 657 C CA . HIS A 1 89 ? 10.222 9.173 32.991 1.00 21.39 89 HIS A CA 1
ATOM 658 C C . HIS A 1 89 ? 10.150 10.002 31.713 1.00 20.76 89 HIS A C 1
ATOM 659 O O . HIS A 1 89 ? 9.864 9.463 30.636 1.00 21.11 89 HIS A O 1
ATOM 666 N N . SER A 1 90 ? 10.405 11.305 31.835 1.00 19.22 90 SER A N 1
ATOM 667 C CA . SER A 1 90 ? 10.291 12.221 30.712 1.00 19.00 90 SER A CA 1
ATOM 668 C C . SER A 1 90 ? 11.642 12.538 30.098 1.00 18.28 90 SER A C 1
ATOM 669 O O . SER A 1 90 ? 12.655 12.574 30.805 1.00 18.12 90 SER A O 1
ATOM 672 N N . GLU A 1 91 ? 11.638 12.797 28.789 1.00 17.56 91 GLU A N 1
ATOM 673 C CA . GLU A 1 91 ? 12.835 13.256 28.080 1.00 17.87 91 GLU A CA 1
ATOM 674 C C . GLU A 1 91 ? 12.585 14.559 27.372 1.00 16.78 91 GLU A C 1
ATOM 675 O O . GLU A 1 91 ? 11.539 14.747 26.749 1.00 16.57 91 GLU A O 1
ATOM 681 N N . ILE A 1 92 ? 13.552 15.463 27.501 1.00 15.96 92 ILE A N 1
ATOM 682 C CA . ILE A 1 92 ? 13.491 16.777 26.887 1.00 15.01 92 ILE A CA 1
ATOM 683 C C . ILE A 1 92 ? 14.732 16.933 26.007 1.00 14.84 92 ILE A C 1
ATOM 684 O O . ILE A 1 92 ? 15.858 16.760 26.478 1.00 14.39 92 ILE A O 1
ATOM 689 N N . ILE A 1 93 ? 14.517 17.220 24.729 1.00 15.07 93 ILE A N 1
ATOM 690 C CA . ILE A 1 93 ? 15.616 17.482 23.802 1.00 15.54 93 ILE A CA 1
ATOM 691 C C . ILE A 1 93 ? 15.895 18.981 23.758 1.00 15.14 93 ILE A C 1
ATOM 692 O O . ILE A 1 93 ? 14.971 19.786 23.584 1.00 14.38 93 ILE A O 1
ATOM 697 N N . VAL A 1 94 ? 17.166 19.348 23.932 1.00 14.59 94 VAL A N 1
ATOM 698 C CA . VAL A 1 94 ? 17.568 20.753 23.865 1.00 14.86 94 VAL A CA 1
ATOM 699 C C . VAL A 1 94 ? 17.832 21.145 22.413 1.00 15.44 94 VAL A C 1
ATOM 700 O O . VAL A 1 94 ? 18.597 20.488 21.707 1.00 15.03 94 VAL A O 1
ATOM 704 N N . ARG A 1 95 ? 17.173 22.215 21.979 1.00 15.55 95 ARG A N 1
ATOM 705 C CA . ARG A 1 95 ? 17.323 22.724 20.628 1.00 16.43 95 ARG A CA 1
ATOM 706 C C . ARG A 1 95 ? 17.886 24.136 20.733 1.00 16.40 95 ARG A C 1
ATOM 707 O O . ARG A 1 95 ? 17.168 25.079 21.048 1.00 16.04 95 ARG A O 1
ATOM 715 N N . MET A 1 96 ? 19.189 24.250 20.487 1.00 16.57 96 MET A N 1
ATOM 716 C CA . MET A 1 96 ? 19.931 25.483 20.715 1.00 17.67 96 MET A CA 1
ATOM 717 C C . MET A 1 96 ? 20.590 25.890 19.399 1.00 17.68 96 MET A C 1
ATOM 718 O O . MET A 1 96 ? 21.514 25.237 18.921 1.00 18.06 96 MET A O 1
ATOM 723 N N . HIS A 1 97 ? 20.099 26.967 18.807 1.00 18.22 97 HIS A N 1
ATOM 724 C CA . HIS A 1 97 ? 20.469 27.305 1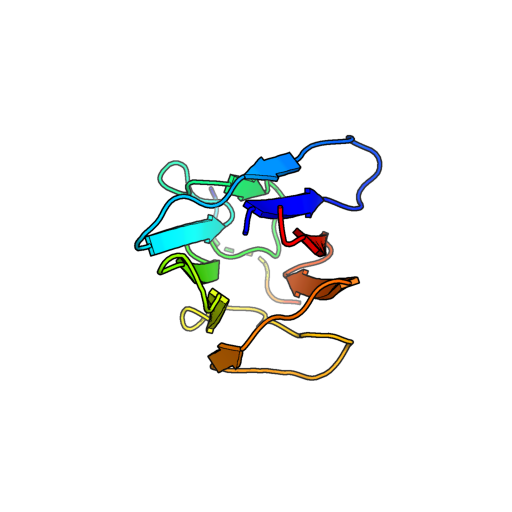7.447 1.00 18.99 97 HIS A CA 1
ATOM 725 C C . HIS A 1 97 ? 20.820 28.781 17.324 1.00 20.55 97 HIS A C 1
ATOM 726 O O . HIS A 1 97 ? 20.001 29.645 17.665 1.00 20.35 97 HIS A O 1
ATOM 733 N N . PRO A 1 98 ? 22.032 29.073 16.827 1.00 21.93 98 PRO A N 1
ATOM 734 C CA . PRO A 1 98 ? 22.411 30.457 16.539 1.00 23.44 98 PRO A CA 1
ATOM 735 C C . PRO A 1 98 ? 21.617 31.009 15.359 1.00 24.95 98 PRO A C 1
ATOM 736 O O . PRO A 1 98 ? 21.285 30.263 14.424 1.00 24.93 98 PRO A O 1
ATOM 740 N N . LEU A 1 99 ? 21.301 32.298 15.401 1.00 26.64 99 LEU A N 1
ATOM 741 C CA . LEU A 1 99 ? 20.640 32.924 14.265 1.00 28.82 99 LEU A CA 1
ATOM 742 C C . LEU A 1 99 ? 21.686 33.330 13.238 1.00 29.83 99 LEU A C 1
ATOM 743 O O . LEU A 1 99 ? 21.565 32.988 12.054 1.00 31.27 99 LEU A O 1
ATOM 748 N N . THR B 2 2 ? -0.376 17.399 41.858 1.00 43.08 2 THR B N 1
ATOM 749 C CA . THR B 2 2 ? 0.701 18.059 42.672 1.00 40.30 2 THR B CA 1
ATOM 750 C C . THR B 2 2 ? 0.815 17.410 44.068 1.00 35.68 2 THR B C 1
ATOM 751 O O . THR B 2 2 ? 0.939 18.059 45.116 1.00 35.72 2 THR B O 1
ATOM 755 N N . ALA B 2 3 ? 0.763 16.087 44.016 1.00 33.17 3 ALA B N 1
ATOM 756 C CA . ALA B 2 3 ? 1.018 15.202 45.111 1.00 29.74 3 ALA B CA 1
ATOM 757 C C . ALA B 2 3 ? 2.521 15.174 45.380 1.00 26.61 3 ALA B C 1
ATOM 758 O O . ALA B 2 3 ? 3.309 15.688 44.565 1.00 26.50 3 ALA B O 1
ATOM 760 N N . PRO B 2 4 ? 2.928 14.574 46.520 1.00 24.97 4 PRO B N 1
ATOM 761 C CA . PRO B 2 4 ? 4.327 14.205 46.715 1.00 22.95 4 PRO B CA 1
ATOM 762 C C . PRO B 2 4 ? 4.855 13.401 45.534 1.00 21.03 4 PRO B C 1
ATOM 763 O O . PRO B 2 4 ? 4.149 12.560 44.986 1.00 21.20 4 PRO B O 1
ATOM 778 N N . GLU B 2 6 ? 6.668 10.684 43.379 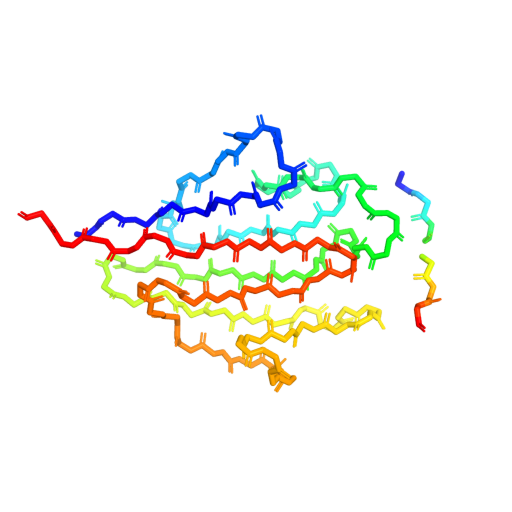1.00 20.64 6 GLU B N 1
ATOM 779 C CA . GLU B 2 6 ? 6.882 9.258 43.584 1.00 23.20 6 GLU B CA 1
ATOM 780 C C . GLU B 2 6 ? 8.348 8.943 43.346 1.00 23.79 6 GLU B C 1
ATOM 781 O O . GLU B 2 6 ? 8.936 9.383 42.355 1.00 23.45 6 GLU B O 1
ATOM 787 N N . LYS B 2 7 ? 8.937 8.199 44.276 1.00 25.81 7 LYS B N 1
ATOM 788 C CA . LYS B 2 7 ? 10.343 7.843 44.203 1.00 28.02 7 LYS B CA 1
ATOM 789 C C . LYS B 2 7 ? 10.561 6.726 43.176 1.00 29.31 7 LYS B C 1
ATOM 790 O O . LYS B 2 7 ? 9.906 5.690 43.228 1.00 31.97 7 LYS B O 1
ATOM 796 N N . ILE B 2 8 ? 11.463 6.963 42.228 1.00 29.51 8 ILE B N 1
ATOM 797 C CA . ILE B 2 8 ? 11.852 5.956 41.236 1.00 31.82 8 ILE B CA 1
ATOM 798 C C . ILE B 2 8 ? 13.096 5.233 41.735 1.00 34.46 8 ILE B C 1
ATOM 799 O O . ILE B 2 8 ? 13.285 4.058 41.447 1.00 37.83 8 ILE B O 1
#

CATH classification: 2.60.200.20

B-factor: mean 25.61, std 11.86, range [6.17, 75.55]

Organism: Mycobacterium tuberculosis (strain ATCC 25618 / H37Rv) (NCBI:txid83332)